Protein AF-A0A9D6TJR7-F1 (afdb_monomer_lite)

pLDDT: mean 70.47, std 18.75, range [35.34, 95.0]

Sequence (104 aa):
MNTDVELLRRYVEEKSEAAFTELVQRRIGLVYSVALRRVGGDTPLAKDVAQMVFGDRARKARLLVGRATLSGWHYASAHVASAAIVRRTRSNGVRPFDVRSRQI

Foldseek 3Di:
DDDLLRLLLCCQVVVDPVSLVVSCVVCVVVQLVLLCVLLVNPNVRSVVLSVVLSVVCSVCSNVVNVPPDCVVVVVSSVVSSVVSVVVVVVVPPDDPPPPPDDDD

Structure (mmCIF, N/CA/C/O backbone):
data_AF-A0A9D6TJR7-F1
#
_entry.id   AF-A0A9D6TJR7-F1
#
loop_
_atom_site.group_PDB
_atom_site.id
_atom_site.type_symbol
_atom_site.label_atom_id
_atom_site.label_alt_id
_atom_site.label_comp_id
_atom_site.label_asym_id
_atom_site.label_entity_id
_atom_site.label_seq_id
_atom_site.pdbx_PDB_ins_code
_atom_site.Cartn_x
_atom_site.Cartn_y
_atom_site.Cartn_z
_atom_site.occupancy
_atom_site.B_iso_or_equiv
_atom_site.auth_seq_id
_atom_site.auth_comp_id
_atom_site.auth_asym_id
_atom_site.auth_atom_id
_atom_site.pdbx_PDB_model_num
ATOM 1 N N . MET A 1 1 ? 4.070 -8.304 16.909 1.00 61.88 1 MET A N 1
ATOM 2 C CA . MET A 1 1 ? 4.377 -7.749 15.572 1.00 61.88 1 MET A CA 1
ATOM 3 C C . MET A 1 1 ? 3.060 -7.677 14.816 1.00 61.88 1 MET A C 1
ATOM 5 O O . MET A 1 1 ? 2.464 -8.725 14.630 1.00 61.88 1 MET A O 1
ATOM 9 N N . ASN A 1 2 ? 2.561 -6.482 14.475 1.00 76.25 2 ASN A N 1
ATOM 10 C CA . ASN A 1 2 ? 1.248 -6.353 13.822 1.00 76.25 2 ASN A CA 1
ATOM 11 C C . ASN A 1 2 ? 1.302 -6.908 12.393 1.00 76.25 2 ASN A C 1
ATOM 13 O O . ASN A 1 2 ? 2.289 -6.691 11.686 1.00 76.25 2 ASN A O 1
ATOM 17 N N . THR A 1 3 ? 0.256 -7.593 11.957 1.00 84.31 3 THR A N 1
ATOM 18 C CA . THR A 1 3 ? -0.003 -7.954 10.563 1.00 84.31 3 THR A CA 1
ATOM 19 C C . THR A 1 3 ? -0.429 -6.717 9.768 1.00 84.31 3 THR A C 1
ATOM 21 O O . THR A 1 3 ? -0.894 -5.723 10.323 1.00 84.31 3 THR A O 1
ATOM 24 N N . ASP A 1 4 ? -0.312 -6.763 8.442 1.00 80.06 4 ASP A N 1
ATOM 25 C CA . ASP A 1 4 ? -0.760 -5.664 7.572 1.00 80.06 4 ASP A CA 1
ATOM 26 C C . ASP A 1 4 ? -2.245 -5.306 7.755 1.00 80.06 4 ASP A C 1
ATOM 28 O O . ASP A 1 4 ? -2.663 -4.168 7.553 1.00 80.06 4 ASP A O 1
ATOM 32 N N . VAL A 1 5 ? -3.032 -6.306 8.135 1.00 78.44 5 VAL A N 1
ATOM 33 C CA . VAL A 1 5 ? -4.473 -6.233 8.374 1.00 78.44 5 VAL A CA 1
ATOM 34 C C . VAL A 1 5 ? -4.746 -5.434 9.628 1.00 78.44 5 VAL A C 1
ATOM 36 O O . VAL A 1 5 ? -5.569 -4.527 9.612 1.00 78.44 5 VAL A O 1
ATOM 39 N N . GLU A 1 6 ? -4.025 -5.753 10.700 1.00 84.31 6 GLU A N 1
ATOM 40 C CA . GLU A 1 6 ? -4.098 -5.033 11.965 1.00 84.31 6 GLU A CA 1
ATOM 41 C C . GLU A 1 6 ? -3.636 -3.591 11.771 1.00 84.31 6 GLU A C 1
ATOM 43 O O . GLU A 1 6 ? -4.310 -2.674 12.222 1.00 84.31 6 GLU A O 1
ATOM 48 N N . LEU A 1 7 ? -2.558 -3.359 11.016 1.00 87.38 7 LEU A N 1
ATOM 49 C CA . LEU A 1 7 ? -2.096 -2.005 10.697 1.00 87.38 7 LEU A CA 1
ATOM 50 C C . LEU A 1 7 ? -3.147 -1.195 9.923 1.00 87.38 7 LEU A C 1
ATOM 52 O O . LEU A 1 7 ? -3.402 -0.036 10.250 1.00 87.38 7 LEU A O 1
ATOM 56 N N . LEU A 1 8 ? -3.807 -1.798 8.931 1.00 82.81 8 LEU A N 1
ATOM 57 C CA . LEU A 1 8 ? -4.876 -1.128 8.191 1.00 82.81 8 LEU A CA 1
ATOM 58 C C . LEU A 1 8 ? -6.124 -0.895 9.049 1.00 82.81 8 LEU A C 1
ATOM 60 O O . LEU A 1 8 ? -6.750 0.160 8.952 1.00 82.81 8 LEU A O 1
ATOM 64 N N . ARG A 1 9 ? -6.489 -1.869 9.885 1.00 84.62 9 ARG A N 1
ATOM 65 C CA . ARG A 1 9 ? -7.614 -1.756 10.812 1.00 84.62 9 ARG A CA 1
ATOM 66 C C . ARG A 1 9 ? -7.387 -0.601 11.778 1.00 84.62 9 ARG A C 1
ATOM 68 O O . ARG A 1 9 ? -8.250 0.257 11.888 1.00 84.62 9 ARG A O 1
ATOM 75 N N . ARG A 1 10 ? -6.198 -0.504 12.375 1.00 89.31 10 ARG A N 1
ATOM 76 C CA . ARG A 1 10 ? -5.802 0.610 13.249 1.00 89.31 10 ARG A CA 1
ATOM 77 C C . ARG A 1 10 ? -5.772 1.949 12.514 1.00 89.31 10 ARG A C 1
ATOM 79 O O . ARG A 1 10 ? -6.212 2.958 13.054 1.00 89.31 10 ARG A O 1
ATOM 86 N N . TYR A 1 11 ? -5.329 1.977 11.258 1.00 89.62 11 TYR A N 1
ATOM 87 C CA . TYR A 1 11 ? -5.429 3.186 10.437 1.00 89.62 11 TYR A CA 1
ATOM 88 C C . TYR A 1 11 ? -6.884 3.660 10.259 1.00 89.62 11 TYR A C 1
ATOM 90 O O . TYR A 1 11 ? -7.149 4.856 10.305 1.00 89.62 11 TYR A O 1
ATOM 98 N N . VAL A 1 12 ? -7.836 2.741 10.082 1.00 87.19 12 VAL A N 1
ATOM 99 C CA . VAL A 1 12 ? -9.249 3.077 9.833 1.00 87.19 12 VAL A CA 1
ATOM 100 C C . VAL A 1 12 ? -10.037 3.346 11.113 1.00 87.19 12 VAL A C 1
ATOM 102 O O . VAL A 1 12 ? -10.767 4.333 11.179 1.00 87.19 12 VAL A O 1
ATOM 105 N N . GLU A 1 13 ? -9.929 2.455 12.095 1.00 88.38 13 GLU A N 1
ATOM 106 C CA . GLU A 1 13 ? -10.720 2.469 13.329 1.00 88.38 13 GLU A CA 1
ATOM 107 C C . GLU A 1 13 ? -10.121 3.430 14.360 1.00 88.38 13 GLU A C 1
ATOM 109 O O . GLU A 1 13 ? -10.842 4.237 14.938 1.00 88.38 13 GLU A O 1
ATOM 114 N N . GLU A 1 14 ? -8.796 3.409 14.533 1.00 91.56 14 GLU A N 1
ATOM 115 C CA . GLU A 1 14 ? -8.082 4.254 15.505 1.00 91.56 14 GLU A CA 1
ATOM 116 C C . GLU A 1 14 ? -7.562 5.559 14.882 1.00 91.56 14 GLU A C 1
ATOM 118 O O . GLU A 1 14 ? -6.954 6.371 15.575 1.00 91.56 14 GLU A O 1
ATOM 123 N N . LYS A 1 15 ? -7.761 5.771 13.569 1.00 89.94 15 LYS A N 1
ATOM 124 C CA . LYS A 1 15 ? -7.183 6.893 12.801 1.00 89.94 15 LYS A CA 1
ATOM 125 C C . LYS A 1 15 ? -5.653 6.986 12.928 1.00 89.94 15 LYS A C 1
ATOM 127 O O . LYS A 1 15 ? -5.076 8.068 12.849 1.00 89.94 15 LYS A O 1
ATOM 132 N N . SER A 1 16 ? -4.981 5.851 13.129 1.00 94.19 16 SER A N 1
ATOM 133 C CA . SER A 1 16 ? -3.536 5.811 13.363 1.00 94.19 16 SER A CA 1
ATOM 134 C C . SER A 1 16 ? -2.741 5.964 12.060 1.00 94.19 16 SER A C 1
ATOM 136 O O . SER A 1 16 ? -2.515 4.994 11.332 1.00 94.19 16 SER A O 1
ATOM 138 N N .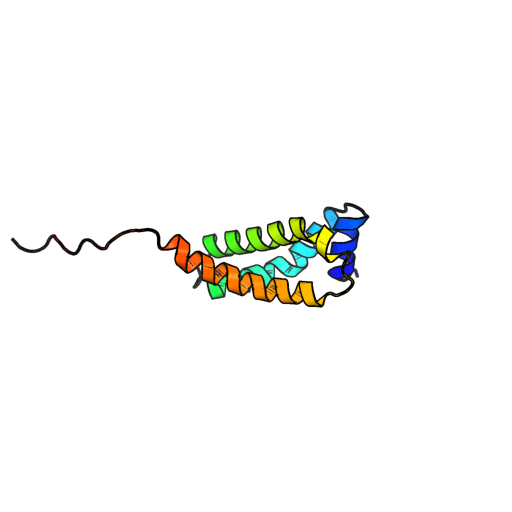 GLU A 1 17 ? -2.258 7.175 11.770 1.00 92.88 17 GLU A N 1
ATOM 139 C CA . GLU A 1 17 ? -1.353 7.425 10.632 1.00 92.88 17 GLU A CA 1
ATOM 140 C C . GLU A 1 17 ? -0.023 6.667 10.758 1.00 92.88 17 GLU A C 1
ATOM 142 O O . GLU A 1 17 ? 0.562 6.242 9.757 1.00 92.88 17 GLU A O 1
ATOM 147 N N . ALA A 1 18 ? 0.430 6.430 11.992 1.00 95.00 18 ALA A N 1
ATOM 148 C CA . ALA A 1 18 ? 1.623 5.638 12.270 1.00 95.00 18 ALA A CA 1
ATOM 149 C C . ALA A 1 18 ? 1.457 4.186 11.795 1.00 95.00 18 ALA A C 1
ATOM 151 O O . ALA A 1 18 ? 2.365 3.636 11.172 1.00 95.00 18 ALA A O 1
ATOM 152 N N . ALA A 1 19 ? 0.277 3.590 12.004 1.00 90.69 19 ALA A N 1
ATOM 153 C CA . ALA A 1 19 ? -0.010 2.237 11.536 1.00 90.69 19 ALA A CA 1
ATOM 154 C C . ALA A 1 19 ? 0.018 2.147 9.999 1.00 90.69 19 ALA A C 1
ATOM 156 O O . ALA A 1 19 ? 0.568 1.200 9.432 1.00 90.69 19 ALA A O 1
ATOM 157 N N . PHE A 1 20 ? -0.506 3.165 9.309 1.00 89.75 20 PHE A N 1
ATOM 158 C CA . PHE A 1 20 ? -0.407 3.243 7.852 1.00 89.75 20 PHE A CA 1
ATOM 159 C C . PHE A 1 20 ? 1.037 3.438 7.379 1.00 89.75 20 PHE A C 1
ATOM 161 O O . PHE A 1 20 ? 1.466 2.779 6.436 1.00 89.75 20 PHE A O 1
ATOM 168 N N . THR A 1 21 ? 1.811 4.285 8.055 1.00 92.69 21 THR A N 1
ATOM 169 C CA . THR A 1 21 ? 3.231 4.511 7.744 1.00 92.69 21 THR A CA 1
ATOM 170 C C . THR A 1 21 ? 4.042 3.223 7.854 1.00 92.69 21 THR A C 1
ATOM 172 O O . THR A 1 21 ? 4.784 2.880 6.932 1.00 92.69 21 THR A O 1
ATOM 175 N N . GLU A 1 22 ? 3.848 2.463 8.932 1.00 93.12 22 GLU A N 1
ATOM 176 C CA . GLU A 1 22 ? 4.492 1.163 9.124 1.00 93.12 22 GLU A CA 1
ATOM 177 C C . GLU A 1 22 ? 4.121 0.187 7.996 1.00 93.12 22 GLU A C 1
ATOM 179 O O . GLU A 1 22 ? 4.978 -0.510 7.443 1.00 93.12 22 GLU A O 1
ATOM 184 N N . LEU A 1 23 ? 2.850 0.180 7.587 1.00 88.44 23 LEU A N 1
ATOM 185 C CA . LEU A 1 23 ? 2.400 -0.626 6.461 1.00 88.44 23 LEU A CA 1
ATOM 186 C C . LEU A 1 23 ? 3.088 -0.225 5.144 1.00 88.44 23 LEU A C 1
ATOM 188 O O . LEU A 1 23 ? 3.516 -1.098 4.380 1.00 88.44 23 LEU A O 1
ATOM 192 N N . VAL A 1 24 ? 3.199 1.077 4.862 1.00 89.50 24 VAL A N 1
ATOM 193 C CA . VAL A 1 24 ? 3.898 1.570 3.667 1.00 89.50 24 VAL A CA 1
ATOM 194 C C . VAL A 1 24 ? 5.352 1.115 3.691 1.00 89.50 24 VAL A C 1
ATOM 196 O O . VAL A 1 24 ? 5.804 0.511 2.721 1.00 89.50 24 VAL A O 1
ATOM 199 N N . GLN A 1 25 ? 6.070 1.310 4.797 1.00 90.69 25 GLN A N 1
ATOM 200 C CA . GLN A 1 25 ? 7.480 0.923 4.926 1.00 90.69 25 GLN A CA 1
ATOM 201 C C . GLN A 1 25 ? 7.709 -0.572 4.663 1.00 90.69 25 GLN A C 1
ATOM 203 O O . GLN A 1 25 ? 8.655 -0.949 3.973 1.00 90.69 25 GLN A O 1
ATOM 208 N N . ARG A 1 26 ? 6.796 -1.435 5.123 1.00 87.81 26 ARG A N 1
ATOM 209 C CA . ARG A 1 26 ? 6.868 -2.891 4.906 1.00 87.81 26 ARG A CA 1
ATOM 210 C C . ARG A 1 26 ? 6.598 -3.327 3.465 1.00 87.81 26 ARG A C 1
ATOM 212 O O . ARG A 1 26 ? 6.950 -4.446 3.084 1.00 87.81 26 ARG A O 1
ATOM 219 N N . ARG A 1 27 ? 5.908 -2.503 2.669 1.00 84.19 27 ARG A N 1
ATOM 220 C CA . ARG A 1 27 ? 5.423 -2.877 1.325 1.00 84.19 27 ARG A CA 1
ATOM 221 C C . ARG A 1 27 ? 6.008 -2.045 0.195 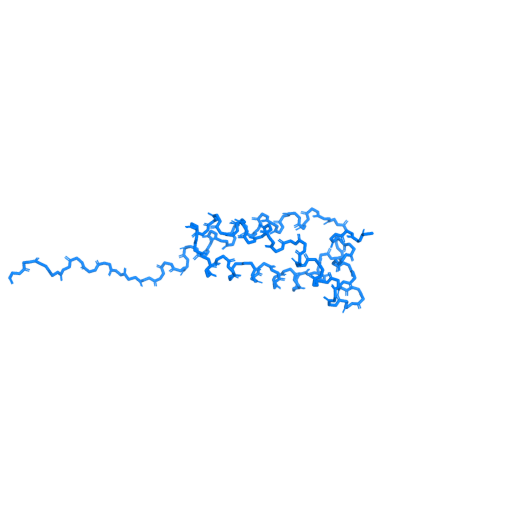1.00 84.19 27 ARG A C 1
ATOM 223 O O . ARG A 1 27 ? 5.925 -2.479 -0.954 1.00 84.19 27 ARG A O 1
ATOM 230 N N . ILE A 1 28 ? 6.625 -0.904 0.493 1.00 85.75 28 ILE A N 1
ATOM 231 C CA . ILE A 1 28 ? 7.155 0.029 -0.505 1.00 85.75 28 ILE A CA 1
ATOM 232 C C . ILE A 1 28 ? 8.200 -0.634 -1.400 1.00 85.75 28 ILE A C 1
ATOM 234 O O . ILE A 1 28 ? 8.123 -0.472 -2.612 1.00 85.75 28 ILE A O 1
ATOM 238 N N . GLY A 1 29 ? 9.099 -1.454 -0.841 1.00 84.94 29 GLY A N 1
ATOM 239 C CA . GLY A 1 29 ? 10.119 -2.165 -1.617 1.00 84.94 29 GLY A CA 1
ATOM 240 C C . GLY A 1 29 ? 9.510 -3.098 -2.663 1.00 84.94 29 GLY A C 1
ATOM 241 O O . GLY A 1 29 ? 9.835 -3.001 -3.842 1.00 84.94 29 GLY A O 1
ATOM 242 N N . LEU A 1 30 ? 8.548 -3.936 -2.260 1.00 84.88 30 LEU A N 1
ATOM 243 C CA . LEU A 1 30 ? 7.862 -4.855 -3.173 1.00 84.88 30 LEU A CA 1
ATOM 244 C C . LEU A 1 30 ? 7.085 -4.101 -4.260 1.00 84.88 30 LEU A C 1
ATOM 246 O O . LEU A 1 30 ? 7.207 -4.424 -5.441 1.00 84.88 30 LEU A O 1
ATOM 250 N N . VAL A 1 31 ? 6.299 -3.093 -3.872 1.00 83.38 31 VAL A N 1
ATOM 251 C CA . VAL A 1 31 ? 5.494 -2.301 -4.815 1.00 83.38 31 VAL A CA 1
ATOM 252 C C . VAL A 1 31 ? 6.394 -1.569 -5.806 1.00 83.38 31 VAL A C 1
ATOM 254 O O . VAL A 1 31 ? 6.132 -1.614 -7.007 1.00 83.38 31 VAL A O 1
ATOM 257 N N . TYR A 1 32 ? 7.479 -0.958 -5.329 1.00 85.44 32 TYR A N 1
ATOM 258 C CA . TYR A 1 32 ? 8.445 -0.264 -6.170 1.00 85.44 32 TYR A CA 1
ATOM 259 C C . TYR A 1 32 ? 9.161 -1.221 -7.128 1.00 85.44 32 TYR A C 1
ATOM 261 O O . TYR A 1 32 ? 9.217 -0.946 -8.321 1.00 85.44 32 TYR A O 1
ATOM 269 N N . SER A 1 33 ? 9.641 -2.378 -6.660 1.00 84.12 33 SER A N 1
ATOM 270 C CA . SER A 1 33 ? 10.294 -3.368 -7.528 1.00 84.12 33 SER A CA 1
ATOM 271 C C . SER A 1 33 ? 9.354 -3.919 -8.602 1.00 84.12 33 SER A C 1
ATOM 273 O O . SER A 1 33 ? 9.767 -4.101 -9.749 1.00 84.12 33 SER A O 1
ATOM 275 N N . VAL A 1 34 ? 8.085 -4.167 -8.264 1.00 82.62 34 VAL A N 1
ATOM 276 C CA . VAL A 1 34 ? 7.074 -4.591 -9.244 1.00 82.62 34 VAL A CA 1
ATOM 277 C C . VAL A 1 34 ? 6.798 -3.470 -10.242 1.00 82.62 34 VAL A C 1
ATOM 279 O O . VAL A 1 34 ? 6.800 -3.729 -11.445 1.00 82.62 34 VAL A O 1
ATOM 282 N N . ALA A 1 35 ? 6.605 -2.236 -9.773 1.00 80.94 35 ALA A N 1
ATOM 283 C CA . ALA A 1 35 ? 6.385 -1.082 -10.635 1.00 80.94 35 ALA A CA 1
ATOM 284 C C . ALA A 1 35 ? 7.557 -0.884 -11.602 1.00 80.94 35 ALA A C 1
ATOM 286 O O . ALA A 1 35 ? 7.332 -0.828 -12.806 1.00 80.94 35 ALA A O 1
ATOM 287 N N . LEU A 1 36 ? 8.793 -0.906 -11.097 1.00 85.56 36 LEU A N 1
ATOM 288 C CA . LEU A 1 36 ? 10.019 -0.737 -11.876 1.00 85.56 36 LEU A CA 1
ATOM 289 C C . LEU A 1 36 ? 10.136 -1.765 -13.006 1.00 85.56 36 LEU A C 1
ATOM 291 O O . LEU A 1 36 ? 10.419 -1.405 -14.147 1.00 85.56 36 LEU A O 1
ATOM 295 N N . ARG A 1 37 ? 9.840 -3.040 -12.723 1.00 84.38 37 ARG A N 1
ATOM 296 C CA . ARG A 1 37 ? 9.808 -4.094 -13.751 1.00 84.38 37 ARG A CA 1
ATOM 297 C C . ARG A 1 37 ? 8.713 -3.851 -14.793 1.00 84.38 37 ARG A C 1
ATOM 299 O O . ARG A 1 37 ? 8.925 -4.104 -15.974 1.00 84.38 37 ARG A O 1
ATOM 306 N N . ARG A 1 38 ? 7.542 -3.359 -14.377 1.00 79.75 38 ARG A N 1
ATOM 307 C CA . ARG A 1 38 ? 6.386 -3.128 -15.263 1.00 79.75 38 ARG A CA 1
ATOM 308 C C . ARG A 1 38 ? 6.569 -1.934 -16.195 1.00 79.75 38 ARG A C 1
ATOM 310 O O . ARG A 1 38 ? 6.058 -1.966 -17.311 1.00 79.75 38 ARG A O 1
ATOM 317 N N . VAL A 1 39 ? 7.295 -0.915 -15.751 1.00 81.81 39 VAL A N 1
ATOM 318 C CA . VAL A 1 39 ? 7.563 0.306 -16.524 1.00 81.81 39 VAL A CA 1
ATOM 319 C C . VAL A 1 39 ? 8.883 0.245 -17.300 1.00 81.81 39 VAL A C 1
ATOM 321 O O . VAL A 1 39 ? 9.319 1.248 -17.848 1.00 81.81 39 VAL A O 1
ATOM 324 N N . GLY A 1 40 ? 9.526 -0.927 -17.371 1.00 84.12 40 GLY A N 1
ATOM 325 C CA . GLY A 1 40 ? 10.750 -1.118 -18.154 1.00 84.12 40 GLY A CA 1
ATOM 326 C C . GLY A 1 40 ? 11.988 -0.433 -17.569 1.00 84.12 40 GLY A C 1
ATOM 327 O O . GLY A 1 40 ? 12.887 -0.079 -18.321 1.00 84.12 40 GLY A O 1
ATOM 328 N N . GLY A 1 41 ? 12.046 -0.239 -16.249 1.00 84.88 41 GLY A N 1
ATOM 329 C CA . GLY A 1 41 ? 13.190 0.387 -15.576 1.00 84.88 41 GLY A CA 1
ATOM 330 C C . GLY A 1 41 ? 13.098 1.908 -15.404 1.00 84.88 41 GLY A C 1
ATOM 331 O O . GLY A 1 41 ? 13.998 2.493 -14.808 1.00 84.88 41 GLY A O 1
ATOM 332 N N . ASP A 1 42 ? 12.015 2.549 -15.854 1.00 85.25 42 ASP A N 1
ATOM 333 C CA . ASP A 1 42 ? 11.756 3.976 -15.624 1.00 85.25 42 ASP A CA 1
ATOM 334 C C . ASP A 1 42 ? 11.531 4.265 -14.123 1.00 85.25 42 ASP A C 1
ATOM 336 O O . ASP A 1 42 ? 10.484 3.953 -13.546 1.00 85.25 42 ASP A O 1
ATOM 340 N N . THR A 1 43 ? 12.549 4.826 -13.462 1.00 91.50 43 THR A N 1
ATOM 341 C CA . THR A 1 43 ? 12.510 5.064 -12.011 1.00 91.50 43 THR A CA 1
ATOM 342 C C . THR A 1 43 ? 11.547 6.185 -11.593 1.00 91.50 43 THR A C 1
ATOM 344 O O . THR A 1 43 ? 10.833 5.962 -10.608 1.00 91.50 43 THR A O 1
ATOM 347 N N . PRO A 1 44 ? 11.442 7.343 -12.289 1.00 87.94 44 PRO A N 1
ATOM 348 C 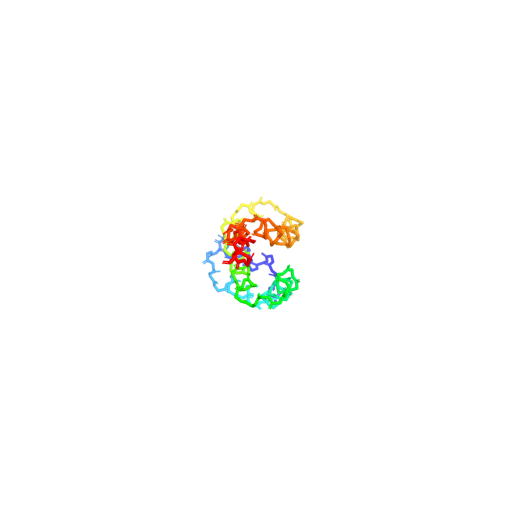CA . PRO A 1 44 ? 10.374 8.311 -1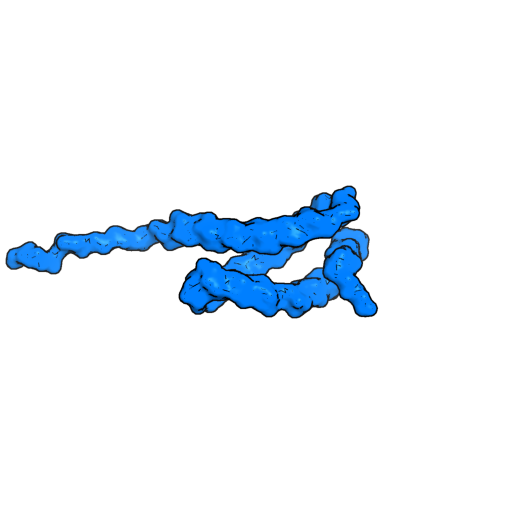2.025 1.00 87.94 44 PRO A CA 1
ATOM 349 C C . PRO A 1 44 ? 8.977 7.692 -12.110 1.00 87.94 44 PRO A C 1
ATOM 351 O O . PRO A 1 44 ? 8.200 7.789 -11.159 1.00 87.94 44 PRO A O 1
ATOM 354 N N . LEU A 1 45 ? 8.680 6.969 -13.193 1.00 81.88 45 LEU A N 1
ATOM 355 C CA . LEU A 1 45 ? 7.354 6.396 -13.399 1.00 81.88 45 LEU A CA 1
ATOM 356 C C . LEU A 1 45 ? 7.036 5.307 -12.364 1.00 81.88 45 LEU A C 1
ATOM 358 O O . LEU A 1 45 ? 5.898 5.192 -11.906 1.00 81.88 45 LEU A O 1
ATOM 362 N N . ALA A 1 46 ? 8.036 4.535 -11.931 1.00 83.62 46 ALA A N 1
ATOM 363 C CA . ALA A 1 46 ? 7.873 3.553 -10.862 1.00 83.62 46 ALA A CA 1
ATOM 364 C C . ALA A 1 46 ? 7.516 4.193 -9.506 1.00 83.62 46 ALA A C 1
ATOM 366 O O . ALA A 1 46 ? 6.694 3.639 -8.768 1.00 83.62 46 ALA A O 1
ATOM 367 N N . LYS A 1 47 ? 8.098 5.358 -9.179 1.00 87.50 47 LYS A N 1
ATOM 368 C CA . LYS A 1 47 ? 7.766 6.114 -7.957 1.00 87.50 47 LYS A CA 1
ATOM 369 C C . LYS A 1 47 ? 6.327 6.622 -7.996 1.00 87.50 47 LYS A C 1
ATOM 371 O O . LYS A 1 47 ? 5.597 6.409 -7.029 1.00 87.50 47 LYS A O 1
ATOM 376 N N . ASP A 1 48 ? 5.903 7.193 -9.120 1.00 82.81 48 ASP A N 1
ATOM 377 C CA . ASP A 1 48 ? 4.530 7.676 -9.309 1.00 82.81 48 ASP A CA 1
ATOM 378 C C . ASP A 1 48 ? 3.510 6.546 -9.156 1.00 82.81 48 ASP A C 1
ATOM 380 O O . ASP A 1 48 ? 2.492 6.691 -8.474 1.00 82.81 48 ASP A O 1
ATOM 384 N N . VAL A 1 49 ? 3.796 5.385 -9.755 1.00 80.56 49 VAL A N 1
ATOM 385 C CA . VAL A 1 49 ? 2.957 4.193 -9.607 1.00 80.56 49 VAL A CA 1
ATOM 386 C C . VAL A 1 49 ? 2.858 3.803 -8.134 1.00 80.56 49 VAL A C 1
ATOM 388 O O . VAL A 1 49 ? 1.745 3.634 -7.639 1.00 80.56 49 VAL A O 1
ATOM 391 N N . ALA A 1 50 ? 3.983 3.708 -7.418 1.00 83.69 50 ALA A N 1
ATOM 392 C CA . ALA A 1 50 ? 3.993 3.348 -6.002 1.00 83.69 50 ALA A CA 1
ATOM 393 C C . ALA A 1 50 ? 3.180 4.332 -5.144 1.00 83.69 50 ALA A C 1
ATOM 395 O O . ALA A 1 50 ? 2.359 3.901 -4.332 1.00 83.69 50 ALA A O 1
ATOM 396 N N . GLN A 1 51 ? 3.333 5.640 -5.361 1.00 85.56 51 GLN A N 1
ATOM 397 C CA . GLN A 1 51 ? 2.540 6.662 -4.672 1.00 85.56 51 GLN A CA 1
ATOM 398 C C . GLN A 1 51 ? 1.040 6.506 -4.944 1.00 85.56 51 GLN A C 1
ATOM 400 O O . GLN A 1 51 ? 0.239 6.520 -4.007 1.00 85.56 51 GLN A O 1
ATOM 405 N N . MET A 1 52 ? 0.648 6.286 -6.203 1.00 83.50 52 MET A N 1
ATOM 406 C CA . MET A 1 52 ? -0.752 6.049 -6.564 1.00 83.50 52 MET A CA 1
ATOM 407 C C . MET A 1 52 ? -1.334 4.824 -5.854 1.00 83.50 52 MET A C 1
ATOM 409 O O . MET A 1 52 ? -2.476 4.883 -5.397 1.00 83.50 52 MET A O 1
ATOM 413 N N . VAL A 1 53 ? -0.564 3.736 -5.725 1.00 82.31 53 VAL A N 1
ATOM 414 C CA . VAL A 1 53 ? -0.994 2.528 -5.002 1.00 82.31 53 VAL A CA 1
ATOM 415 C C . VAL A 1 53 ? -1.351 2.848 -3.561 1.00 82.31 53 VAL A C 1
ATOM 417 O O . VAL A 1 53 ? -2.437 2.500 -3.095 1.00 82.31 53 VAL A O 1
ATOM 420 N N . PHE A 1 54 ? -0.428 3.478 -2.835 1.00 83.56 54 PHE A N 1
ATOM 421 C CA . PHE A 1 54 ? -0.625 3.746 -1.416 1.00 83.56 54 PHE A CA 1
ATOM 422 C C . PHE A 1 54 ? -1.703 4.811 -1.197 1.00 83.56 54 PHE A C 1
ATOM 424 O O . PHE A 1 54 ? -2.534 4.645 -0.307 1.00 83.56 54 PHE A O 1
ATOM 431 N N . GLY A 1 55 ? -1.786 5.824 -2.064 1.00 84.44 55 GLY A N 1
ATOM 432 C CA . GLY A 1 55 ? -2.875 6.800 -2.040 1.00 84.44 55 GLY A CA 1
ATOM 433 C C . GLY A 1 55 ? -4.250 6.167 -2.277 1.00 84.44 55 GLY A C 1
ATOM 434 O O . GLY A 1 55 ? -5.214 6.489 -1.584 1.00 84.44 55 GLY A O 1
ATOM 435 N N . ASP A 1 56 ? -4.361 5.224 -3.217 1.00 79.25 56 ASP A N 1
ATOM 436 C CA . ASP A 1 56 ? -5.612 4.498 -3.455 1.00 79.25 56 ASP A CA 1
ATOM 437 C C . ASP A 1 56 ? -5.982 3.570 -2.295 1.00 79.25 56 ASP A C 1
ATOM 439 O O . ASP A 1 56 ? -7.149 3.497 -1.901 1.00 79.25 56 ASP A O 1
ATOM 443 N N . ARG A 1 57 ? -4.982 2.929 -1.682 1.00 79.12 57 ARG A N 1
ATOM 444 C CA . ARG A 1 57 ? -5.167 2.117 -0.474 1.00 79.12 57 ARG A CA 1
ATOM 445 C C . ARG A 1 57 ? -5.684 2.934 0.700 1.00 79.12 57 ARG A C 1
ATOM 447 O O . ARG A 1 57 ? -6.630 2.488 1.339 1.00 79.12 57 ARG A O 1
ATOM 454 N N . ALA A 1 58 ? -5.125 4.116 0.952 1.00 83.56 58 ALA A N 1
ATOM 455 C CA . ALA A 1 58 ? -5.589 5.000 2.019 1.00 83.56 58 ALA A CA 1
ATOM 456 C C . ALA A 1 58 ? -7.072 5.367 1.832 1.00 83.56 58 ALA A C 1
ATOM 458 O O . ALA A 1 58 ? -7.881 5.199 2.743 1.00 83.56 58 ALA A O 1
ATOM 459 N N . ARG A 1 59 ? -7.462 5.759 0.609 1.00 83.00 59 ARG A N 1
ATOM 460 C CA . ARG A 1 59 ? -8.857 6.108 0.287 1.00 83.00 59 ARG A CA 1
ATOM 461 C C . ARG A 1 59 ? -9.822 4.933 0.447 1.00 83.00 59 ARG A C 1
ATOM 463 O O . ARG A 1 59 ? -10.930 5.112 0.947 1.00 83.00 59 ARG A O 1
ATOM 470 N N . LYS A 1 60 ? -9.420 3.730 0.025 1.00 77.88 60 LYS A N 1
ATOM 471 C CA . LYS A 1 60 ? -10.274 2.529 0.059 1.00 77.88 60 LYS A CA 1
ATOM 472 C C . LYS A 1 60 ? -10.247 1.791 1.395 1.00 77.88 60 LYS A C 1
ATOM 474 O O . LYS A 1 60 ? -11.091 0.924 1.606 1.00 77.88 60 LYS A O 1
ATOM 479 N N . ALA A 1 61 ? -9.336 2.135 2.306 1.00 78.50 61 ALA A N 1
ATOM 480 C CA . ALA A 1 61 ? -9.151 1.443 3.579 1.00 78.50 61 ALA A CA 1
ATOM 481 C C . ALA A 1 61 ? -10.467 1.288 4.363 1.00 78.50 61 ALA A C 1
ATOM 483 O O . A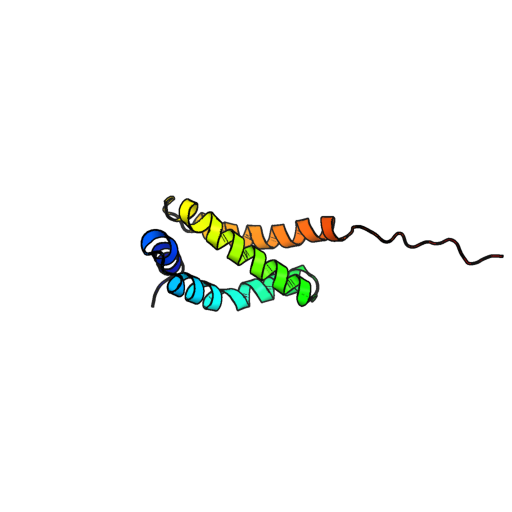LA A 1 61 ? -10.800 0.187 4.799 1.00 78.50 61 ALA A O 1
ATOM 484 N N . ARG A 1 62 ? -11.269 2.359 4.450 1.00 75.94 62 ARG A N 1
ATOM 485 C CA . ARG A 1 62 ? -12.553 2.363 5.179 1.00 75.94 62 ARG A CA 1
ATOM 486 C C . ARG A 1 62 ? -13.592 1.407 4.584 1.00 75.94 62 ARG A C 1
ATOM 488 O O . ARG A 1 62 ? -14.353 0.798 5.324 1.00 75.94 62 ARG A O 1
ATOM 495 N N . LEU A 1 63 ? -13.604 1.249 3.260 1.00 73.88 63 LEU A N 1
ATOM 496 C CA . LEU A 1 63 ? -14.510 0.327 2.562 1.00 73.88 63 LEU A CA 1
ATOM 497 C C . LEU A 1 63 ? -14.099 -1.140 2.749 1.00 73.88 63 LEU A C 1
ATOM 499 O O . LEU A 1 63 ? -14.938 -2.033 2.657 1.00 73.88 63 LEU A O 1
ATOM 503 N N . LEU A 1 64 ? -12.807 -1.382 2.976 1.00 66.38 64 LEU A N 1
ATOM 504 C CA . LEU A 1 64 ? -12.217 -2.717 3.045 1.00 66.38 64 LEU A CA 1
ATOM 505 C C . LEU A 1 64 ? -12.245 -3.298 4.461 1.00 66.38 64 LEU A C 1
ATOM 507 O O . LEU A 1 64 ? -12.476 -4.490 4.605 1.00 66.38 64 LEU A O 1
ATOM 511 N N . VAL A 1 65 ? -12.078 -2.477 5.502 1.00 69.31 65 VAL A N 1
ATOM 512 C CA . VAL A 1 65 ? -12.132 -2.949 6.900 1.00 69.31 65 VAL A CA 1
ATOM 513 C C . VAL A 1 65 ? -13.527 -3.465 7.284 1.00 69.31 65 VAL A C 1
ATOM 515 O O . VAL A 1 65 ? -13.634 -4.422 8.043 1.00 69.31 65 VAL A O 1
ATOM 518 N N . GLY A 1 66 ? -14.598 -2.925 6.691 1.00 63.97 66 GLY A N 1
ATOM 519 C CA . GLY A 1 66 ? -15.972 -3.400 6.919 1.00 63.97 66 GLY A CA 1
ATOM 520 C C . GLY A 1 66 ? -16.353 -4.694 6.182 1.00 63.97 66 GLY A C 1
ATOM 521 O O . GLY A 1 66 ? -17.443 -5.218 6.390 1.00 63.97 66 GLY A O 1
ATOM 522 N N . ARG A 1 67 ? -15.488 -5.215 5.301 1.00 61.28 67 ARG A N 1
ATOM 523 C CA . ARG A 1 67 ? -15.714 -6.445 4.526 1.00 61.28 67 ARG A CA 1
ATOM 524 C C . ARG A 1 67 ? -14.630 -7.436 4.926 1.00 61.28 67 ARG A C 1
ATOM 526 O O . ARG A 1 67 ? -13.529 -7.371 4.404 1.00 61.28 67 ARG A O 1
ATOM 533 N N . ALA A 1 68 ? -14.933 -8.312 5.878 1.00 52.09 68 ALA A N 1
ATOM 534 C CA . ALA A 1 68 ? -14.010 -9.115 6.689 1.00 52.09 68 ALA A CA 1
ATOM 535 C C . ALA A 1 68 ? -13.022 -10.086 5.975 1.00 52.09 68 ALA A C 1
ATOM 537 O O . ALA A 1 68 ? -12.667 -11.111 6.548 1.00 52.09 68 ALA A O 1
ATOM 538 N N . THR A 1 69 ? -12.532 -9.830 4.755 1.00 52.47 69 THR A N 1
ATOM 539 C CA . THR A 1 69 ? -11.556 -10.704 4.078 1.00 52.47 69 THR A CA 1
ATOM 540 C C . THR A 1 69 ? -10.425 -9.954 3.362 1.00 52.47 69 THR A C 1
ATOM 542 O O . THR A 1 69 ? -10.629 -9.116 2.483 1.00 52.47 69 THR A O 1
ATOM 545 N N . LEU A 1 70 ? -9.188 -10.359 3.681 1.00 53.78 70 LEU A N 1
ATOM 546 C CA . LEU A 1 70 ? -7.930 -9.962 3.023 1.00 53.78 70 LEU A CA 1
ATOM 547 C C . LEU A 1 70 ? -7.859 -10.305 1.532 1.00 53.78 70 LEU A C 1
ATOM 549 O O . LEU A 1 70 ? -6.950 -9.835 0.846 1.00 53.78 70 LEU A O 1
ATOM 553 N N . SER A 1 71 ? -8.753 -11.143 1.007 1.00 51.91 71 SER A N 1
ATOM 554 C CA . SER A 1 71 ? -8.720 -11.519 -0.411 1.00 51.91 71 SER A CA 1
ATOM 555 C C . SER A 1 71 ? -8.881 -10.298 -1.325 1.00 51.91 71 SER A C 1
ATOM 557 O O . SER A 1 71 ? -8.205 -10.212 -2.350 1.00 51.91 71 SER A O 1
ATOM 559 N N . GLY A 1 72 ? -9.646 -9.280 -0.905 1.00 51.31 72 GLY A N 1
ATOM 560 C CA . GLY A 1 72 ? -9.705 -7.988 -1.605 1.00 51.31 72 GLY A CA 1
ATOM 561 C C . GLY A 1 72 ? -8.387 -7.198 -1.564 1.00 51.31 72 GLY A C 1
ATOM 562 O O . GLY A 1 72 ? -8.114 -6.369 -2.431 1.00 51.31 72 GLY A O 1
ATOM 563 N N . TRP A 1 73 ? -7.530 -7.494 -0.589 1.00 59.66 73 TRP A N 1
ATOM 564 C CA . TRP A 1 73 ? -6.251 -6.836 -0.342 1.00 59.66 73 TRP A CA 1
ATOM 565 C C . TRP A 1 73 ? -5.107 -7.397 -1.197 1.00 59.66 73 TRP A C 1
ATOM 567 O O . TRP A 1 73 ? -4.298 -6.631 -1.727 1.00 59.66 73 TRP A O 1
ATOM 577 N N . HIS A 1 74 ? -5.090 -8.717 -1.417 1.00 54.47 74 HIS A N 1
ATOM 578 C CA . HIS A 1 74 ? -4.225 -9.363 -2.412 1.00 54.47 74 HIS A CA 1
ATOM 579 C C . HIS A 1 74 ? -4.641 -9.000 -3.845 1.00 54.47 74 HIS A C 1
ATOM 581 O O . HIS A 1 74 ? -3.780 -8.725 -4.684 1.00 54.47 74 HIS A O 1
ATOM 587 N N . TYR A 1 75 ? -5.950 -8.885 -4.110 1.00 49.31 75 TYR A N 1
ATOM 588 C CA . TYR A 1 75 ? -6.461 -8.407 -5.398 1.00 49.31 75 TYR A CA 1
ATOM 589 C C . TYR A 1 75 ? -6.007 -6.972 -5.704 1.00 49.31 75 TYR A C 1
ATOM 591 O O . TYR A 1 75 ? -5.687 -6.661 -6.847 1.00 49.31 75 TYR A O 1
ATOM 599 N N . ALA A 1 76 ? -5.867 -6.105 -4.694 1.00 49.75 76 ALA A N 1
ATOM 600 C CA . ALA A 1 76 ? -5.325 -4.760 -4.888 1.00 49.75 76 ALA A CA 1
ATOM 601 C C . ALA A 1 76 ? -3.879 -4.780 -5.423 1.00 49.75 76 ALA A C 1
ATOM 603 O O . ALA A 1 76 ? -3.538 -3.961 -6.270 1.00 49.75 76 ALA A O 1
ATOM 604 N N . SER A 1 77 ? -3.043 -5.744 -5.018 1.00 50.66 77 SER A N 1
ATOM 605 C CA . SER A 1 77 ? -1.697 -5.923 -5.592 1.00 50.66 77 SER A CA 1
ATOM 606 C C . SER A 1 77 ? -1.745 -6.353 -7.070 1.00 50.66 77 SER A C 1
ATOM 608 O O . SER A 1 77 ? -0.944 -5.877 -7.875 1.00 50.66 77 SER A O 1
ATOM 610 N N . ALA A 1 78 ? -2.723 -7.178 -7.466 1.00 49.59 78 ALA A N 1
ATOM 611 C CA . ALA A 1 78 ? -2.981 -7.515 -8.874 1.00 49.59 78 ALA A CA 1
ATOM 612 C C . ALA A 1 78 ? -3.573 -6.326 -9.670 1.00 49.59 78 ALA A C 1
ATOM 614 O O . ALA A 1 78 ? -3.267 -6.123 -10.848 1.00 49.59 78 ALA A O 1
ATOM 615 N N . HIS A 1 79 ? -4.351 -5.470 -9.007 1.00 52.84 79 HIS A N 1
ATOM 616 C CA . HIS A 1 79 ? -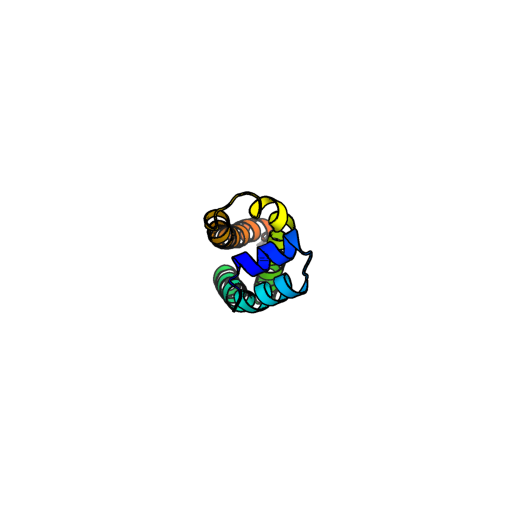4.919 -4.249 -9.576 1.00 52.84 79 HIS A CA 1
ATOM 617 C C . HIS A 1 79 ? -3.844 -3.182 -9.861 1.00 52.84 79 HIS A C 1
ATOM 619 O O . HIS A 1 79 ? -3.945 -2.442 -10.840 1.00 52.84 79 HIS A O 1
ATOM 625 N N . VAL A 1 80 ? -2.777 -3.133 -9.058 1.00 52.31 80 VAL A N 1
ATOM 626 C CA . VAL A 1 80 ? -1.592 -2.281 -9.277 1.00 52.31 80 VAL A CA 1
ATOM 627 C C . VAL A 1 80 ? -0.815 -2.699 -10.522 1.00 52.31 80 VAL A C 1
ATOM 629 O O . VAL A 1 80 ? -0.426 -1.845 -11.320 1.00 52.31 80 VAL A O 1
ATOM 632 N N . ALA A 1 81 ? -0.636 -4.008 -10.731 1.00 51.31 81 ALA A N 1
ATOM 633 C CA . ALA A 1 81 ? -0.024 -4.525 -11.954 1.00 51.31 81 ALA A CA 1
ATOM 634 C C . ALA A 1 81 ? -0.832 -4.131 -13.206 1.00 51.31 81 ALA A C 1
ATOM 636 O O . ALA A 1 81 ? -0.246 -3.869 -14.255 1.00 51.31 81 ALA A O 1
ATOM 637 N N . SER A 1 82 ? -2.156 -4.020 -13.074 1.00 49.25 82 SER A N 1
ATOM 638 C CA . SER A 1 82 ? -3.059 -3.590 -14.149 1.00 49.25 82 SER A CA 1
ATOM 639 C C . SER A 1 82 ? -3.054 -2.067 -14.363 1.00 49.25 82 SER A C 1
ATOM 641 O O . SER A 1 82 ? -3.071 -1.605 -15.502 1.00 49.25 82 SER A O 1
ATOM 643 N N . ALA A 1 83 ? -2.946 -1.259 -13.301 1.00 51.22 83 ALA A N 1
ATOM 644 C CA . ALA A 1 83 ? -2.872 0.205 -13.401 1.00 51.22 83 ALA A CA 1
ATOM 645 C C . ALA A 1 83 ? -1.601 0.696 -14.125 1.00 51.22 83 ALA A C 1
ATOM 647 O O . ALA A 1 83 ? -1.656 1.669 -14.879 1.00 51.22 83 ALA A O 1
ATOM 648 N N . ALA A 1 84 ? -0.478 -0.013 -13.961 1.00 51.44 84 ALA A N 1
ATOM 649 C CA . ALA A 1 84 ? 0.752 0.246 -14.711 1.00 51.44 84 ALA A CA 1
ATOM 650 C C . ALA A 1 84 ? 0.589 -0.014 -16.227 1.00 51.44 84 ALA A C 1
ATOM 652 O O . ALA A 1 84 ? 1.173 0.699 -17.041 1.00 51.44 84 ALA A O 1
ATOM 653 N N . ILE A 1 85 ? -0.248 -0.985 -16.615 1.00 49.91 85 ILE A N 1
ATOM 654 C CA . ILE A 1 85 ? -0.536 -1.310 -18.023 1.00 49.91 85 ILE A CA 1
ATOM 655 C C . ILE A 1 85 ? -1.439 -0.238 -18.656 1.00 49.91 85 ILE A C 1
ATOM 657 O O . ILE A 1 85 ? -1.142 0.245 -19.745 1.00 49.91 85 ILE A O 1
ATOM 661 N N . VAL A 1 86 ? -2.484 0.211 -17.950 1.00 49.53 86 VAL A N 1
ATOM 662 C CA . VAL A 1 86 ? -3.456 1.198 -18.471 1.00 49.53 86 VAL A CA 1
ATOM 663 C C . VAL A 1 86 ? -2.838 2.591 -18.666 1.00 49.53 86 VAL A C 1
ATOM 665 O O . VAL A 1 86 ? -3.262 3.344 -19.549 1.00 49.53 86 VAL A O 1
ATOM 668 N N . ARG A 1 87 ? -1.804 2.951 -17.892 1.00 49.41 87 ARG A N 1
ATOM 669 C CA . ARG A 1 87 ? -1.110 4.240 -18.050 1.00 49.41 87 ARG A CA 1
ATOM 670 C C . ARG A 1 87 ? -0.092 4.238 -19.194 1.00 49.41 87 ARG A C 1
ATOM 672 O O . ARG A 1 87 ? 0.072 5.278 -19.817 1.00 49.41 87 ARG A O 1
ATOM 679 N N . ARG A 1 88 ? 0.482 3.085 -19.572 1.00 46.66 88 ARG A N 1
ATOM 680 C CA . ARG A 1 88 ? 1.318 2.953 -20.787 1.00 46.66 88 ARG A CA 1
ATOM 681 C C . ARG A 1 88 ? 0.541 3.311 -22.061 1.00 46.66 88 ARG A C 1
ATOM 683 O O . ARG A 1 88 ? 1.100 3.899 -22.977 1.00 46.66 88 ARG A O 1
ATOM 690 N N . THR A 1 89 ? -0.764 3.046 -22.080 1.00 42.16 89 THR A N 1
ATOM 691 C CA . THR A 1 89 ? -1.675 3.465 -23.160 1.00 42.16 89 THR A CA 1
ATOM 692 C C . THR A 1 89 ? -2.095 4.939 -23.107 1.00 42.16 89 THR A C 1
ATOM 694 O O . THR A 1 89 ? -2.480 5.476 -24.137 1.00 42.16 89 THR A O 1
ATOM 697 N N . ARG A 1 90 ? -2.015 5.618 -21.951 1.00 43.84 90 ARG A N 1
ATOM 698 C CA . ARG A 1 90 ? -2.395 7.043 -21.808 1.00 43.84 90 ARG A CA 1
ATOM 699 C C . ARG A 1 90 ? -1.214 8.014 -21.864 1.00 43.84 90 ARG A C 1
ATOM 701 O O . ARG A 1 90 ? -1.397 9.142 -22.302 1.00 43.84 90 ARG A O 1
ATOM 708 N N . SER A 1 91 ? -0.019 7.584 -21.465 1.00 47.44 91 SER A N 1
ATOM 709 C CA . SER A 1 91 ? 1.211 8.382 -21.563 1.00 47.44 91 SER A CA 1
ATOM 710 C C . SER A 1 91 ? 1.847 8.343 -22.960 1.00 47.44 91 SER A C 1
ATOM 712 O O . SER A 1 91 ? 2.775 9.099 -23.211 1.00 47.44 91 SER A O 1
ATOM 714 N N . ASN A 1 92 ? 1.315 7.543 -23.896 1.00 48.88 92 ASN A N 1
ATOM 715 C CA . ASN A 1 92 ? 1.650 7.613 -25.328 1.00 48.88 92 ASN A CA 1
ATOM 716 C C . ASN A 1 92 ? 0.854 8.705 -26.076 1.00 48.88 92 ASN A C 1
ATOM 718 O O . ASN A 1 92 ? 0.545 8.584 -27.261 1.00 48.88 92 ASN A O 1
ATOM 722 N N . GLY A 1 93 ? 0.546 9.802 -25.386 1.00 44.75 93 GLY A N 1
ATOM 723 C CA . GLY A 1 93 ? 0.107 11.044 -26.002 1.00 44.75 93 GLY A CA 1
ATOM 724 C C . GLY A 1 93 ? 1.297 11.827 -26.556 1.00 44.75 93 GLY A C 1
ATOM 725 O O . GLY A 1 93 ? 1.776 12.740 -25.898 1.00 44.75 93 GLY A O 1
ATOM 726 N N . VAL A 1 94 ? 1.685 11.491 -27.794 1.00 41.72 94 VAL A N 1
ATOM 727 C CA . VAL A 1 94 ? 2.298 12.385 -28.802 1.00 41.72 94 VAL A CA 1
ATOM 728 C C . VAL A 1 94 ? 3.804 12.697 -28.670 1.00 41.72 94 VAL A C 1
ATOM 730 O O . VAL A 1 94 ? 4.227 13.548 -27.898 1.00 41.72 94 VAL A O 1
ATOM 733 N N . ARG A 1 95 ? 4.592 12.164 -29.619 1.00 37.00 95 ARG A N 1
ATOM 734 C CA . ARG A 1 95 ? 4.915 12.927 -30.844 1.00 37.00 95 ARG A CA 1
ATOM 735 C C . ARG A 1 95 ? 4.783 12.031 -32.083 1.00 37.00 95 ARG A C 1
ATOM 737 O O . ARG A 1 95 ? 5.339 10.934 -32.059 1.00 37.00 95 ARG A O 1
ATOM 744 N N . PRO A 1 96 ? 4.076 12.447 -33.153 1.00 35.34 96 PRO A N 1
ATOM 745 C CA . PRO A 1 96 ? 4.278 11.830 -34.453 1.00 35.34 96 PRO A CA 1
ATOM 746 C C . PRO A 1 96 ? 5.747 12.023 -34.829 1.00 35.34 96 PRO A C 1
ATOM 748 O O . PRO A 1 96 ? 6.289 13.125 -34.736 1.00 35.34 96 PRO A O 1
ATOM 751 N N . PHE A 1 97 ? 6.395 10.929 -35.206 1.00 37.19 97 PHE A N 1
ATOM 752 C CA . PHE A 1 97 ? 7.665 10.989 -35.901 1.00 37.19 97 PHE A CA 1
ATOM 753 C C . PHE A 1 97 ? 7.360 11.596 -37.272 1.00 37.19 97 PHE A C 1
ATOM 755 O O . PHE A 1 97 ? 6.756 10.941 -38.121 1.00 37.19 97 PHE A O 1
ATOM 762 N N . ASP A 1 98 ? 7.668 12.880 -37.447 1.00 42.50 98 ASP A N 1
ATOM 763 C CA . ASP A 1 98 ? 7.535 13.537 -38.739 1.00 42.50 98 ASP A CA 1
ATOM 764 C C . ASP A 1 98 ? 8.598 12.956 -39.682 1.00 42.50 98 ASP A C 1
ATOM 766 O O . ASP A 1 98 ? 9.790 13.238 -39.569 1.00 42.50 98 ASP A O 1
ATOM 770 N N . VAL A 1 99 ? 8.160 12.066 -40.572 1.00 41.59 99 VAL A N 1
ATOM 771 C CA . VAL A 1 99 ? 8.975 11.442 -41.625 1.00 41.59 99 VAL A CA 1
ATOM 772 C C . VAL A 1 99 ? 9.099 12.326 -42.874 1.00 41.59 99 VAL A C 1
ATOM 774 O O . VAL A 1 99 ? 9.526 11.847 -43.923 1.00 41.59 99 VAL A O 1
ATOM 777 N N . ARG A 1 100 ? 8.773 13.623 -42.811 1.00 39.03 100 ARG A N 1
ATOM 778 C CA . ARG A 1 100 ? 8.928 14.538 -43.952 1.00 39.03 100 ARG A CA 1
ATOM 779 C C . ARG A 1 100 ? 9.966 15.620 -43.680 1.00 39.03 100 ARG A C 1
ATOM 781 O O . ARG A 1 100 ? 9.599 16.737 -43.347 1.00 39.03 100 ARG A O 1
ATOM 788 N N . SER A 1 101 ? 11.252 15.308 -43.876 1.00 35.78 101 SER A N 1
ATOM 789 C CA . SER A 1 101 ? 12.282 16.269 -44.339 1.00 35.78 101 SER A CA 1
ATOM 790 C C . SER A 1 101 ? 13.625 15.572 -44.608 1.00 35.78 101 SER A C 1
ATOM 792 O O . SER A 1 101 ? 14.608 15.751 -43.893 1.00 35.78 101 SER A O 1
ATOM 794 N N . ARG A 1 102 ? 13.661 14.757 -45.666 1.00 41.00 102 ARG A N 1
ATOM 795 C CA . ARG A 1 102 ? 14.834 14.537 -46.531 1.00 41.00 102 ARG A CA 1
ATOM 796 C C . ARG A 1 102 ? 14.305 14.276 -47.945 1.00 41.00 102 ARG A C 1
ATOM 798 O O . ARG A 1 102 ? 13.326 13.554 -48.085 1.00 41.00 102 ARG A O 1
ATOM 805 N N . GLN A 1 103 ? 14.993 14.851 -48.933 1.00 36.44 103 GLN A N 1
ATOM 806 C CA . GLN A 1 103 ? 14.547 15.228 -50.289 1.00 36.44 103 GLN A CA 1
ATOM 807 C C . GLN A 1 103 ? 13.678 16.494 -50.244 1.00 36.44 103 GLN A C 1
ATOM 809 O O . GLN A 1 103 ? 12.601 16.479 -49.662 1.00 36.44 103 GLN A O 1
ATOM 814 N N . ILE A 1 104 ? 14.124 17.639 -50.762 1.00 42.06 104 ILE A N 1
ATOM 815 C CA . ILE A 1 104 ? 14.902 17.886 -51.990 1.00 42.06 104 ILE A CA 1
ATOM 816 C C . ILE A 1 104 ? 15.916 19.005 -51.736 1.00 42.06 104 ILE A C 1
ATOM 818 O O . ILE A 1 104 ? 15.540 19.961 -51.023 1.00 42.06 104 ILE A O 1
#

Secondary structure (DSSP, 8-state):
---HHHHHHHHHHS--HHHHHHHHHHHHHHHHHHHHHHTTT-HHHHHHHHHHHHHHHHHHHHHHHTS--THHHHHHHHHHHHHHHHHHHHS-------------

Radius of gyration: 18.61 Å; chains: 1; bounding box: 31×29×68 Å